Protein AF-A0A0G1UG34-F1 (afdb_monomer_lite)

Sequence (121 aa):
MRTIKTKLNFQKVLDKVLEIAELPESKRQEFVTTFYEYLYMRMVSEIREVDEEGADKVMEANTQGADAKKLKKVFEEISQNPKVKATVDEVTDEVIAKLVDDVAKFATEEQKQQILSAIQL

Organism: NCBI:txid1619117

Secondary structure (DSSP, 8-state):
---------HHHHHHHHHHHTT--HHHHHHHHHHHHHHHHHHHHHHHHHH-HHHHHHHHHHHHTT--HHHHHHHHHHHTTSHHHHHHHHHHHHHHHHHHHHHHHHHS-HHHHHHHHHHH--

pLDDT: mean 77.03, std 13.63, range [28.75, 93.88]

Radius of gyration: 15.44 Å; chains: 1; bounding box: 32×40×38 Å

Structure (mmCIF,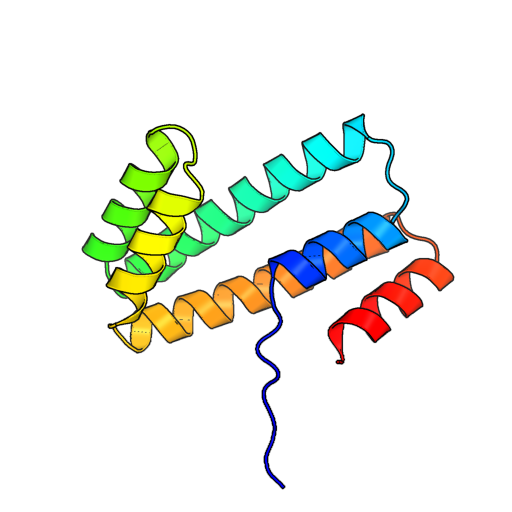 N/CA/C/O backbone):
data_AF-A0A0G1UG34-F1
#
_entry.id   AF-A0A0G1UG34-F1
#
loop_
_atom_site.group_PDB
_atom_site.id
_atom_site.type_symbol
_atom_site.label_atom_id
_atom_site.label_alt_id
_atom_site.label_comp_id
_atom_site.label_asym_id
_atom_site.label_entity_id
_atom_site.label_seq_id
_atom_site.pdbx_PDB_ins_code
_atom_site.Cartn_x
_atom_site.Cartn_y
_atom_site.Cartn_z
_atom_site.occupancy
_atom_site.B_iso_or_equiv
_atom_site.auth_seq_id
_atom_site.auth_comp_id
_atom_site.auth_asym_id
_atom_site.auth_atom_id
_atom_site.pdbx_PDB_model_num
ATOM 1 N N . MET A 1 1 ? -12.839 -27.053 -10.223 1.00 32.00 1 MET A N 1
ATOM 2 C CA . MET A 1 1 ? -13.106 -25.954 -9.272 1.00 32.00 1 MET A CA 1
ATOM 3 C C . MET A 1 1 ? -12.271 -24.762 -9.704 1.00 32.00 1 MET A C 1
ATOM 5 O O . MET A 1 1 ? -11.058 -24.889 -9.757 1.00 32.00 1 MET A O 1
ATOM 9 N N . ARG A 1 2 ? -12.899 -23.662 -10.136 1.00 28.98 2 ARG A N 1
ATOM 10 C CA . ARG A 1 2 ? -12.175 -22.414 -10.414 1.00 28.98 2 ARG A 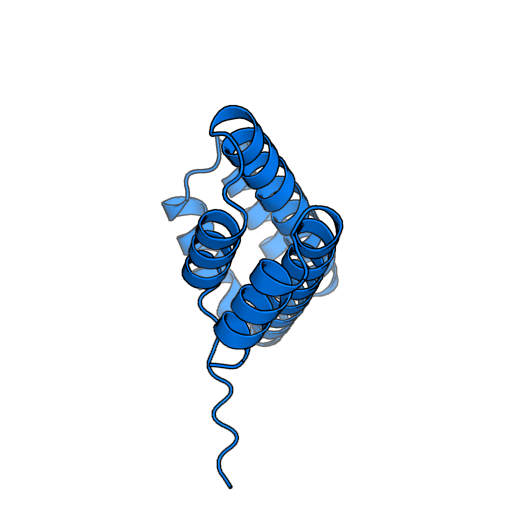CA 1
ATOM 11 C C . ARG A 1 2 ? -11.953 -21.733 -9.071 1.00 28.98 2 ARG A C 1
ATOM 13 O O . ARG A 1 2 ? -12.918 -21.264 -8.480 1.00 28.98 2 ARG A O 1
ATOM 20 N N . THR A 1 3 ? -10.719 -21.716 -8.585 1.00 28.75 3 THR A N 1
ATOM 21 C CA . THR A 1 3 ? -10.320 -20.834 -7.487 1.00 28.75 3 THR A CA 1
ATOM 22 C C . THR A 1 3 ? -10.424 -19.419 -8.037 1.00 28.75 3 THR A C 1
ATOM 24 O O . THR A 1 3 ? -9.560 -18.964 -8.785 1.00 28.75 3 THR A O 1
ATOM 27 N N . ILE A 1 4 ? -11.546 -18.752 -7.779 1.00 33.78 4 ILE A N 1
ATOM 28 C CA . ILE A 1 4 ? -11.648 -17.318 -8.010 1.00 33.78 4 ILE A CA 1
ATOM 29 C C . ILE A 1 4 ? -10.726 -16.723 -6.947 1.00 33.78 4 ILE A C 1
ATOM 31 O O . ILE A 1 4 ? -11.104 -16.641 -5.786 1.00 33.78 4 ILE A O 1
ATOM 35 N N . LYS A 1 5 ? -9.477 -16.405 -7.310 1.00 39.22 5 LYS A N 1
ATOM 36 C CA . LYS A 1 5 ? -8.683 -15.456 -6.527 1.00 39.22 5 LYS A CA 1
ATOM 37 C C . LYS A 1 5 ? -9.447 -14.141 -6.637 1.00 39.22 5 LYS A C 1
ATOM 39 O O . LYS A 1 5 ? -9.287 -13.430 -7.632 1.00 39.22 5 LYS A O 1
ATOM 44 N N . THR A 1 6 ? -10.358 -13.867 -5.703 1.00 40.50 6 THR A N 1
ATOM 45 C CA . THR A 1 6 ? -10.947 -12.538 -5.583 1.00 40.50 6 THR A CA 1
ATOM 46 C C . THR A 1 6 ? -9.764 -11.620 -5.324 1.00 40.50 6 THR A C 1
ATOM 48 O O . THR A 1 6 ? -9.119 -11.719 -4.287 1.00 40.50 6 THR A O 1
ATOM 51 N N . LYS A 1 7 ? -9.379 -10.816 -6.321 1.00 50.66 7 LYS A N 1
ATOM 52 C CA . LYS A 1 7 ? -8.318 -9.829 -6.134 1.00 50.66 7 LYS A CA 1
ATOM 53 C C . LYS A 1 7 ? -8.855 -8.842 -5.106 1.00 50.66 7 LYS A C 1
ATOM 55 O O . LYS A 1 7 ? -9.735 -8.042 -5.438 1.00 50.66 7 LYS A O 1
ATOM 60 N N . LEU A 1 8 ? -8.408 -8.976 -3.859 1.00 55.00 8 LEU A N 1
ATOM 61 C CA . LEU A 1 8 ? -8.833 -8.121 -2.763 1.00 55.00 8 LEU A CA 1
ATOM 62 C C . LEU A 1 8 ? -8.534 -6.681 -3.166 1.00 55.00 8 LEU A C 1
ATOM 64 O O . LEU A 1 8 ? -7.406 -6.313 -3.489 1.00 55.00 8 LEU A O 1
ATOM 68 N N . ASN A 1 9 ? -9.580 -5.863 -3.231 1.00 67.38 9 ASN A N 1
ATOM 69 C CA . ASN A 1 9 ? -9.398 -4.449 -3.490 1.00 67.38 9 ASN A CA 1
ATOM 70 C C . ASN A 1 9 ? -8.857 -3.829 -2.202 1.00 67.38 9 ASN A C 1
ATOM 72 O O . ASN A 1 9 ? -9.617 -3.607 -1.262 1.00 67.38 9 ASN A O 1
ATOM 76 N N . PHE A 1 10 ? -7.549 -3.583 -2.181 1.00 66.38 10 PHE A N 1
ATOM 77 C CA . PHE A 1 10 ? -6.809 -3.063 -1.035 1.00 66.38 10 PHE A CA 1
ATOM 78 C C . PHE A 1 10 ? -7.496 -1.873 -0.355 1.00 66.38 10 PHE A C 1
ATOM 80 O O . PHE A 1 10 ? -7.670 -1.879 0.859 1.00 66.38 10 PHE A O 1
ATOM 87 N N . GLN A 1 11 ? -7.977 -0.899 -1.138 1.00 69.88 11 GLN A N 1
ATOM 88 C CA . GLN A 1 11 ? -8.688 0.263 -0.602 1.00 69.88 11 GLN A CA 1
ATOM 89 C C . GLN A 1 11 ? -9.969 -0.152 0.128 1.00 69.88 11 GLN A C 1
ATOM 91 O O . GLN A 1 11 ? -10.214 0.300 1.238 1.00 69.88 11 GLN A O 1
ATOM 96 N N . LYS A 1 12 ? -10.758 -1.068 -0.448 1.00 71.31 12 LYS A N 1
ATOM 97 C CA . LYS A 1 12 ? -11.977 -1.568 0.206 1.00 71.31 12 LYS A CA 1
ATOM 98 C C . LYS A 1 12 ? -11.679 -2.334 1.491 1.00 71.31 12 LYS A C 1
ATOM 100 O O . LYS A 1 12 ? -12.479 -2.273 2.419 1.00 71.31 12 LYS A O 1
ATOM 105 N N . VAL A 1 13 ? -10.577 -3.083 1.530 1.00 72.44 13 VAL A N 1
ATOM 106 C CA . VAL A 1 13 ? -10.155 -3.803 2.738 1.00 72.44 13 VAL A CA 1
ATOM 107 C C . VAL A 1 13 ? -9.755 -2.807 3.818 1.00 72.44 13 VAL A C 1
ATOM 109 O O . VAL A 1 13 ? -10.267 -2.898 4.928 1.00 72.44 13 VAL A O 1
ATOM 112 N N . LEU A 1 14 ? -8.921 -1.823 3.475 1.00 75.56 14 LEU A N 1
ATOM 113 C CA . LEU A 1 14 ? -8.524 -0.758 4.388 1.00 75.56 14 LEU A CA 1
ATOM 114 C C . LEU A 1 14 ? -9.746 -0.001 4.927 1.00 75.56 14 LEU A C 1
ATOM 116 O O . LEU A 1 14 ? -9.883 0.136 6.137 1.00 75.56 14 LEU A O 1
ATOM 120 N N . ASP A 1 15 ? -10.668 0.414 4.057 1.00 77.38 15 ASP A N 1
ATOM 121 C CA . ASP A 1 15 ? -11.875 1.147 4.456 1.00 77.38 15 ASP A CA 1
ATOM 122 C C . ASP A 1 15 ? -12.731 0.338 5.442 1.00 77.38 15 ASP A C 1
ATOM 124 O O . ASP A 1 15 ? -13.110 0.855 6.492 1.00 77.38 15 ASP A O 1
ATOM 128 N N . LYS A 1 16 ? -12.974 -0.949 5.153 1.00 76.00 16 LYS A N 1
ATOM 129 C CA . LYS A 1 16 ? -13.734 -1.836 6.049 1.00 76.00 16 LYS A CA 1
ATOM 130 C C . LYS A 1 16 ? -13.028 -2.071 7.380 1.00 76.00 16 LYS A C 1
ATOM 132 O O . LYS A 1 16 ? -13.675 -2.072 8.420 1.00 76.00 16 LYS A O 1
ATOM 137 N N . VAL A 1 17 ? -11.712 -2.277 7.360 1.00 76.00 17 VAL A N 1
ATOM 138 C CA . VAL A 1 17 ? -10.916 -2.462 8.580 1.00 76.00 17 VAL A CA 1
ATOM 139 C C . VAL A 1 17 ? -11.009 -1.218 9.464 1.00 76.00 17 VAL A C 1
ATOM 141 O O . VAL A 1 17 ? -11.238 -1.336 10.664 1.00 76.00 17 VAL A O 1
ATOM 144 N N . LEU A 1 18 ? -10.897 -0.026 8.874 1.00 76.94 18 LEU A N 1
ATOM 145 C CA . LEU A 1 18 ? -11.006 1.242 9.595 1.00 76.94 18 LEU A CA 1
ATOM 146 C C . LEU A 1 18 ? -12.419 1.517 10.116 1.00 76.94 18 LEU A C 1
ATOM 148 O O . LEU A 1 18 ? -12.557 2.120 11.183 1.00 76.94 18 LEU A O 1
ATOM 152 N N . GLU A 1 19 ? -13.448 1.122 9.364 1.00 79.12 19 GLU A N 1
ATOM 153 C CA . GLU A 1 19 ? -14.853 1.191 9.776 1.00 79.12 19 GLU A CA 1
ATOM 154 C C . GLU A 1 19 ? -15.098 0.318 11.009 1.00 79.12 19 GLU A C 1
ATOM 156 O O . GLU A 1 19 ? -15.562 0.827 12.025 1.00 79.12 19 GLU A O 1
ATOM 161 N N . ILE A 1 20 ? -14.695 -0.955 10.957 1.00 76.44 20 ILE A N 1
ATOM 162 C CA . ILE A 1 20 ? -14.907 -1.918 12.046 1.00 76.44 20 ILE A CA 1
ATOM 163 C C . ILE A 1 20 ? -14.089 -1.561 13.291 1.00 76.44 20 ILE A C 1
ATOM 165 O O . ILE A 1 20 ? -14.556 -1.747 14.412 1.00 76.44 20 ILE A O 1
ATOM 169 N N . ALA A 1 21 ? -12.872 -1.044 13.113 1.00 72.94 21 ALA A N 1
ATOM 170 C CA . ALA A 1 21 ? -11.986 -0.710 14.225 1.00 72.94 21 ALA A CA 1
ATOM 171 C C . ALA A 1 21 ? -12.456 0.497 15.059 1.00 72.94 21 ALA A C 1
ATOM 173 O O . ALA A 1 21 ? -11.875 0.742 16.113 1.00 72.94 21 ALA A O 1
ATOM 174 N N . GLU A 1 22 ? -13.447 1.268 14.583 1.00 79.81 22 GLU A N 1
ATOM 175 C CA . GLU A 1 22 ? -14.000 2.463 15.250 1.00 79.81 22 GLU A CA 1
ATOM 176 C C . GLU A 1 22 ? -12.927 3.419 15.820 1.00 79.81 22 GLU A C 1
ATOM 178 O O . GLU A 1 22 ? -13.117 4.084 16.839 1.00 79.81 22 GLU A O 1
ATOM 183 N N . LEU A 1 23 ? -11.762 3.496 15.162 1.00 71.12 23 LEU A N 1
ATOM 184 C CA . LEU A 1 23 ? -10.646 4.307 15.642 1.00 71.12 23 LEU A CA 1
ATOM 185 C C . LEU A 1 23 ? -11.023 5.798 15.651 1.00 71.12 23 LEU A C 1
ATOM 187 O O . LEU A 1 23 ? -11.597 6.279 14.666 1.00 71.12 23 LEU A O 1
ATOM 191 N N . PRO A 1 24 ? -10.626 6.562 16.691 1.00 77.81 24 PRO A N 1
ATOM 192 C CA . PRO A 1 24 ? -10.755 8.017 16.692 1.00 77.81 24 PRO A CA 1
ATOM 193 C C . PRO A 1 24 ? -10.125 8.625 15.436 1.00 77.81 24 PRO A C 1
ATOM 195 O O . PRO A 1 24 ? -9.077 8.158 14.990 1.00 77.81 24 PRO A O 1
ATOM 198 N N . GLU A 1 25 ? -10.711 9.692 14.891 1.00 77.19 25 GLU A N 1
ATOM 199 C CA . GLU A 1 25 ? -10.273 10.303 13.624 1.00 77.19 25 GLU A CA 1
ATOM 200 C C . GLU A 1 25 ? -8.768 10.634 13.603 1.00 77.19 25 GLU A C 1
ATOM 202 O O . GLU A 1 25 ? -8.073 10.329 12.632 1.00 77.19 25 GLU A O 1
ATOM 207 N N . SER A 1 26 ? -8.232 11.139 14.719 1.00 75.94 26 SER A N 1
ATOM 208 C CA . SER A 1 26 ? -6.800 11.420 14.881 1.00 75.94 26 SER A CA 1
ATOM 209 C C . SER A 1 26 ? -5.921 10.168 14.776 1.00 75.94 26 SER A C 1
ATOM 211 O O . SER A 1 26 ? -4.863 10.208 14.150 1.00 75.94 26 SER A O 1
ATOM 213 N N . LYS A 1 27 ? -6.369 9.037 15.334 1.00 73.81 27 LYS A N 1
ATOM 214 C CA . LYS A 1 27 ? -5.674 7.743 15.259 1.00 73.81 27 LYS A CA 1
ATOM 215 C C . LYS A 1 27 ? -5.852 7.073 13.905 1.00 73.81 27 LYS A C 1
ATOM 217 O O . LYS A 1 27 ? -4.932 6.413 13.437 1.00 73.81 27 LYS A O 1
ATOM 222 N N . ARG A 1 28 ? -6.997 7.280 13.253 1.00 76.56 28 ARG A N 1
ATOM 223 C CA . ARG A 1 28 ? -7.266 6.802 11.894 1.00 76.56 28 ARG A CA 1
ATOM 224 C C . ARG A 1 28 ? -6.311 7.445 10.891 1.00 76.56 28 ARG A C 1
ATOM 226 O O . ARG A 1 28 ? -5.726 6.731 10.085 1.00 76.56 28 ARG A O 1
ATOM 233 N N . GLN A 1 29 ? -6.127 8.764 10.945 1.00 75.75 29 GLN A N 1
ATOM 234 C CA . GLN A 1 29 ? -5.242 9.458 10.006 1.00 75.75 29 GLN A CA 1
ATOM 235 C C . GLN A 1 29 ? -3.764 9.092 10.219 1.00 75.75 29 GLN A C 1
ATOM 237 O O . GLN A 1 29 ? -3.052 8.845 9.243 1.00 75.75 29 GLN A O 1
ATOM 242 N N . GLU A 1 30 ? -3.323 8.996 11.478 1.00 78.06 30 GLU A N 1
ATOM 243 C CA . GLU A 1 30 ? -1.982 8.516 11.847 1.00 78.06 30 GLU A CA 1
ATOM 244 C C . GLU A 1 30 ? -1.749 7.094 11.314 1.00 78.06 30 GLU A C 1
ATOM 246 O O . GLU A 1 30 ? -0.799 6.851 10.574 1.00 78.06 30 GLU A O 1
ATOM 251 N N . PHE A 1 31 ? -2.681 6.181 11.594 1.00 78.56 31 PHE A N 1
ATOM 252 C CA . PHE A 1 31 ? -2.610 4.792 11.154 1.00 78.56 31 PHE A CA 1
ATOM 253 C C . PHE A 1 31 ? -2.577 4.653 9.628 1.00 78.56 31 PHE A C 1
ATOM 255 O O . PHE A 1 31 ? -1.724 3.946 9.101 1.00 78.56 31 PHE A O 1
ATOM 262 N N . VAL A 1 32 ? -3.462 5.351 8.907 1.00 77.56 32 VAL A N 1
ATOM 263 C CA . VAL A 1 32 ? -3.496 5.332 7.434 1.00 77.56 32 VAL A CA 1
ATOM 264 C C . VAL A 1 32 ? -2.175 5.824 6.850 1.00 77.56 32 VAL A C 1
ATOM 266 O O . VAL A 1 32 ? -1.667 5.225 5.905 1.00 77.56 32 VAL A O 1
ATOM 269 N N . THR A 1 33 ? -1.602 6.882 7.424 1.00 78.88 33 THR A N 1
ATOM 270 C CA . THR A 1 33 ? -0.324 7.440 6.963 1.00 78.88 33 THR A CA 1
ATOM 271 C C . THR A 1 33 ? 0.806 6.432 7.154 1.00 78.88 33 THR A C 1
ATOM 273 O O . THR A 1 33 ? 1.449 6.049 6.178 1.00 78.88 33 THR A O 1
ATOM 276 N N . THR A 1 34 ? 0.985 5.920 8.376 1.00 79.31 34 THR A N 1
ATOM 277 C CA . THR A 1 34 ? 2.016 4.916 8.685 1.00 79.31 34 THR A CA 1
ATOM 278 C C . THR A 1 34 ? 1.850 3.649 7.847 1.00 79.31 34 THR A C 1
ATOM 280 O O . THR A 1 34 ? 2.827 3.042 7.407 1.00 79.31 34 THR A O 1
ATOM 283 N N . PHE A 1 35 ? 0.608 3.247 7.593 1.00 79.44 35 PHE A N 1
ATOM 284 C CA . PHE A 1 35 ? 0.305 2.078 6.786 1.00 79.44 35 PHE A CA 1
ATOM 285 C C . PHE A 1 35 ? 0.717 2.255 5.321 1.00 79.44 35 PHE A C 1
ATOM 287 O O . PHE A 1 35 ? 1.380 1.379 4.762 1.00 79.44 35 PHE A O 1
ATOM 294 N N . TYR A 1 36 ? 0.380 3.393 4.707 1.00 79.00 36 TYR A N 1
ATOM 295 C CA . TYR A 1 36 ? 0.800 3.689 3.338 1.00 79.00 36 TYR A CA 1
ATOM 296 C C . TYR A 1 36 ? 2.315 3.857 3.221 1.00 79.00 36 TYR A C 1
ATOM 298 O O . TYR A 1 36 ? 2.886 3.376 2.246 1.00 79.00 36 TYR A O 1
ATOM 306 N N . GLU A 1 37 ? 2.981 4.452 4.213 1.00 81.19 37 GLU A N 1
ATOM 307 C CA . GLU A 1 37 ? 4.448 4.513 4.266 1.00 81.19 37 GLU A CA 1
ATOM 308 C C . GLU A 1 37 ? 5.071 3.111 4.304 1.00 81.19 37 GLU A C 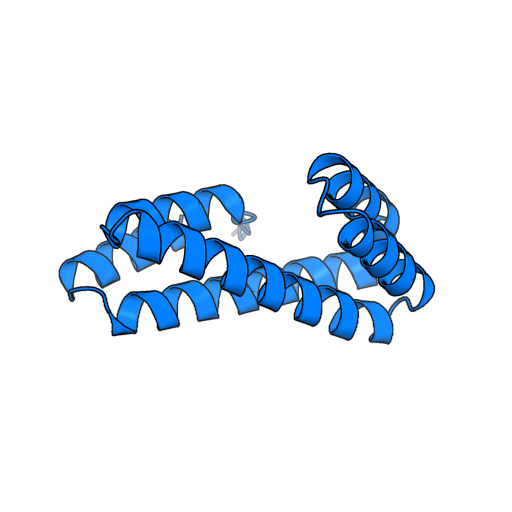1
ATOM 310 O O . GLU A 1 37 ? 6.000 2.822 3.547 1.00 81.19 37 GLU A O 1
ATOM 315 N N . TYR A 1 38 ? 4.535 2.211 5.134 1.00 83.62 38 TYR A N 1
ATOM 316 C CA . TYR A 1 38 ? 5.013 0.831 5.215 1.00 83.62 38 TYR A CA 1
ATOM 317 C C . TYR A 1 38 ? 4.787 0.054 3.913 1.00 83.62 38 TYR A C 1
ATOM 319 O O . TYR A 1 38 ? 5.733 -0.551 3.401 1.00 83.62 38 TYR A O 1
ATOM 327 N N . LEU A 1 39 ? 3.567 0.101 3.358 1.00 83.38 39 LEU A N 1
ATOM 328 C CA . LEU A 1 39 ? 3.238 -0.500 2.060 1.00 83.38 39 LEU A CA 1
ATOM 329 C C . LEU A 1 39 ? 4.227 -0.032 0.999 1.00 83.38 39 LEU A C 1
ATOM 331 O O . LEU A 1 39 ? 4.773 -0.826 0.239 1.00 83.38 39 LEU A O 1
ATOM 335 N N . TYR A 1 40 ? 4.458 1.273 0.972 1.00 84.06 40 TYR A N 1
ATOM 336 C CA . TYR A 1 40 ? 5.287 1.918 -0.015 1.00 84.06 40 TYR A CA 1
ATOM 337 C C . TYR A 1 40 ? 6.756 1.483 0.077 1.00 84.06 40 TYR A C 1
ATOM 339 O O . TYR A 1 40 ? 7.352 1.095 -0.928 1.00 84.06 40 TYR A O 1
ATOM 347 N N . MET A 1 41 ? 7.337 1.489 1.281 1.00 86.31 41 MET A N 1
ATOM 348 C CA . MET A 1 41 ? 8.711 1.019 1.484 1.00 86.31 41 MET A CA 1
ATOM 349 C C . MET A 1 41 ? 8.870 -0.455 1.106 1.00 86.31 41 MET A C 1
ATOM 351 O O . MET A 1 41 ? 9.864 -0.813 0.474 1.00 86.31 41 MET A O 1
ATOM 355 N N . ARG A 1 42 ? 7.893 -1.305 1.459 1.00 88.75 42 ARG A N 1
ATOM 356 C CA . ARG A 1 42 ? 7.897 -2.723 1.068 1.00 88.75 42 ARG A CA 1
ATOM 357 C C . ARG A 1 42 ? 7.829 -2.870 -0.450 1.00 88.75 42 ARG A C 1
ATOM 359 O O . ARG A 1 42 ? 8.660 -3.569 -1.010 1.00 88.75 42 ARG A O 1
ATOM 366 N N . MET A 1 43 ? 6.921 -2.154 -1.114 1.00 88.00 43 MET A N 1
ATOM 367 C CA . MET A 1 43 ? 6.789 -2.170 -2.574 1.00 88.00 43 MET A CA 1
ATOM 368 C C . MET A 1 43 ? 8.096 -1.791 -3.269 1.00 88.00 43 MET A C 1
ATOM 370 O O . MET A 1 43 ? 8.561 -2.534 -4.122 1.00 88.00 43 MET A O 1
ATOM 374 N N . VAL A 1 44 ? 8.720 -0.672 -2.889 1.00 90.62 44 VAL A N 1
ATOM 375 C CA . VAL A 1 44 ? 9.998 -0.246 -3.484 1.00 90.62 44 VAL A CA 1
ATOM 376 C C . VAL A 1 44 ? 11.088 -1.289 -3.258 1.00 90.62 44 VAL A C 1
ATOM 378 O O . VAL A 1 44 ? 11.801 -1.625 -4.200 1.00 90.62 44 VAL A O 1
ATOM 381 N N . SER A 1 45 ? 11.215 -1.803 -2.031 1.00 91.81 45 SER A N 1
ATOM 382 C CA . SER A 1 45 ? 12.243 -2.790 -1.688 1.00 91.81 45 SER A CA 1
ATOM 383 C C . SER A 1 45 ? 12.114 -4.058 -2.529 1.00 91.81 45 SER A C 1
ATOM 385 O O . SER A 1 45 ? 13.099 -4.507 -3.100 1.00 91.81 45 SER A O 1
ATOM 387 N N . GLU A 1 46 ? 10.907 -4.609 -2.620 1.00 92.69 46 GLU A N 1
ATOM 388 C CA . GLU A 1 46 ? 10.651 -5.901 -3.263 1.00 92.69 46 GLU A CA 1
ATOM 389 C C . GLU A 1 46 ? 10.649 -5.771 -4.794 1.00 92.69 46 GLU A C 1
ATOM 391 O O . GLU A 1 46 ? 11.214 -6.605 -5.498 1.00 92.69 46 GLU A O 1
ATOM 396 N N . ILE A 1 47 ? 10.088 -4.681 -5.337 1.00 92.38 47 ILE A N 1
ATOM 397 C CA . ILE A 1 47 ? 10.156 -4.399 -6.779 1.00 92.38 47 ILE A CA 1
ATOM 398 C C . ILE A 1 47 ? 11.609 -4.222 -7.208 1.00 92.38 47 ILE A C 1
ATOM 400 O O . ILE A 1 47 ? 11.980 -4.732 -8.259 1.00 92.38 47 ILE A O 1
ATOM 404 N N . ARG A 1 48 ? 12.451 -3.564 -6.402 1.00 93.88 48 ARG A N 1
ATOM 405 C CA . ARG A 1 48 ? 13.858 -3.330 -6.752 1.00 93.88 48 ARG A CA 1
ATOM 406 C C . ARG A 1 48 ? 14.639 -4.626 -6.975 1.00 93.88 48 ARG A C 1
ATOM 408 O O . ARG A 1 48 ? 15.556 -4.631 -7.789 1.00 93.88 48 ARG A O 1
ATOM 415 N N . GLU A 1 49 ? 14.269 -5.722 -6.313 1.00 92.31 49 GLU A N 1
ATOM 416 C CA . GLU A 1 49 ? 14.911 -7.029 -6.521 1.00 92.31 49 GLU A CA 1
ATOM 417 C C . GLU A 1 49 ? 14.629 -7.627 -7.908 1.00 92.31 49 GLU A C 1
ATOM 419 O O . GLU A 1 49 ? 15.396 -8.457 -8.402 1.00 92.31 49 GLU A O 1
ATOM 424 N N . VAL A 1 50 ? 13.535 -7.209 -8.552 1.00 91.75 50 VAL A N 1
ATOM 425 C CA . VAL A 1 50 ? 13.070 -7.759 -9.834 1.00 91.75 50 VAL A CA 1
ATOM 426 C C . VAL A 1 50 ? 13.059 -6.742 -10.983 1.00 91.75 50 VAL A C 1
ATOM 428 O O . VAL A 1 50 ? 13.051 -7.158 -12.144 1.00 91.75 50 VAL A O 1
ATOM 431 N N . ASP A 1 51 ? 13.048 -5.444 -10.673 1.00 91.25 51 ASP A N 1
ATOM 432 C CA . ASP A 1 51 ? 12.994 -4.301 -11.589 1.00 91.25 51 ASP A CA 1
ATOM 433 C C . ASP A 1 51 ? 13.461 -3.008 -10.882 1.00 91.25 51 ASP A C 1
ATOM 435 O O . ASP A 1 51 ? 12.676 -2.270 -10.279 1.00 91.25 51 ASP A O 1
ATOM 439 N N . GLU A 1 52 ? 14.765 -2.732 -10.948 1.00 93.12 52 GLU A N 1
ATOM 440 C CA . GLU A 1 52 ? 15.380 -1.551 -10.327 1.00 93.12 52 GLU A CA 1
ATOM 441 C C . GLU A 1 52 ? 14.829 -0.233 -10.902 1.00 93.12 52 GLU A C 1
ATOM 443 O O . GLU A 1 52 ? 14.488 0.671 -10.139 1.00 93.12 52 GLU A O 1
ATOM 448 N N . GLU A 1 53 ? 14.640 -0.149 -12.226 1.00 92.44 53 GLU A N 1
ATOM 449 C CA . GLU A 1 53 ? 14.063 1.033 -12.884 1.00 92.44 53 GLU A CA 1
ATOM 450 C C . GLU A 1 53 ? 12.605 1.247 -12.450 1.00 92.44 53 GLU A C 1
ATOM 452 O O . GLU A 1 53 ? 12.181 2.371 -12.168 1.00 92.44 53 GLU A O 1
ATOM 457 N N . GLY A 1 54 ? 11.830 0.163 -12.355 1.00 90.31 54 GLY A N 1
ATOM 458 C CA . GLY A 1 54 ? 10.465 0.203 -11.844 1.00 90.31 54 GLY A CA 1
ATOM 459 C C . GLY A 1 54 ? 10.395 0.717 -10.405 1.00 90.31 54 GLY A C 1
ATOM 460 O O . GLY A 1 54 ? 9.548 1.557 -10.094 1.00 90.31 54 GLY A O 1
ATOM 461 N N . ALA A 1 55 ? 11.309 0.276 -9.538 1.00 91.00 55 ALA A N 1
ATOM 462 C CA . ALA A 1 55 ? 11.392 0.753 -8.159 1.00 91.00 55 ALA A CA 1
ATOM 463 C C . ALA A 1 55 ? 11.759 2.243 -8.072 1.00 91.00 55 ALA A C 1
ATOM 465 O O . ALA A 1 55 ? 11.169 2.973 -7.271 1.00 91.00 55 ALA A O 1
ATOM 466 N N . ASP A 1 56 ? 12.671 2.716 -8.922 1.00 91.19 56 ASP A N 1
ATOM 467 C CA . ASP A 1 56 ? 13.052 4.130 -8.984 1.00 91.19 56 ASP A CA 1
ATOM 468 C C . ASP A 1 56 ? 11.881 5.015 -9.435 1.00 91.19 56 ASP A C 1
ATOM 470 O O . ASP A 1 56 ? 11.605 6.041 -8.808 1.00 91.19 56 ASP A O 1
ATOM 474 N N . LYS A 1 57 ? 11.095 4.575 -10.428 1.00 88.69 57 LYS A N 1
ATOM 475 C CA . LYS A 1 57 ? 9.861 5.273 -10.838 1.00 88.69 57 LYS A CA 1
ATOM 476 C C . LYS A 1 57 ? 8.848 5.378 -9.698 1.00 88.69 57 LYS A C 1
ATOM 478 O O . LYS A 1 57 ? 8.173 6.401 -9.557 1.00 88.69 57 LYS A O 1
ATOM 483 N N . VAL A 1 58 ? 8.730 4.332 -8.876 1.00 87.44 58 VAL A N 1
ATOM 484 C CA . VAL A 1 58 ? 7.866 4.342 -7.687 1.00 87.44 58 VAL A CA 1
ATOM 485 C C . VAL A 1 58 ? 8.387 5.377 -6.674 1.00 87.44 58 VAL A C 1
ATOM 487 O O . VAL A 1 58 ? 7.601 6.228 -6.245 1.00 87.44 58 VAL A O 1
ATOM 490 N N . MET A 1 59 ? 9.703 5.395 -6.391 1.00 87.94 59 MET A N 1
ATOM 491 C CA . MET A 1 59 ? 10.408 6.415 -5.572 1.00 87.94 59 MET A CA 1
ATOM 492 C C . MET A 1 59 ? 10.149 7.848 -5.998 1.00 87.94 59 MET A C 1
ATOM 494 O O . MET A 1 59 ? 9.756 8.686 -5.174 1.00 87.94 59 MET A O 1
ATOM 498 N N . GLU A 1 60 ? 10.319 8.137 -7.276 1.00 86.38 60 GLU A N 1
ATOM 499 C CA . GLU A 1 60 ? 10.082 9.469 -7.820 1.00 86.38 60 GLU A CA 1
ATOM 500 C C . GLU A 1 60 ? 8.610 9.887 -7.704 1.00 86.38 60 GLU A C 1
ATOM 502 O O . GLU A 1 60 ? 8.307 11.029 -7.350 1.00 86.38 60 GLU A O 1
ATOM 507 N N . ALA A 1 61 ? 7.674 8.962 -7.935 1.00 81.94 61 ALA A N 1
ATOM 508 C CA . ALA A 1 61 ? 6.247 9.256 -7.838 1.00 81.94 61 ALA A CA 1
ATOM 509 C C . ALA A 1 61 ? 5.788 9.571 -6.404 1.00 81.94 61 ALA A C 1
ATOM 511 O O . ALA A 1 61 ? 4.860 10.364 -6.225 1.00 81.94 61 ALA A O 1
ATOM 512 N N . ASN A 1 62 ? 6.432 8.991 -5.388 1.00 78.25 62 ASN A N 1
ATOM 513 C CA . ASN A 1 62 ? 6.076 9.218 -3.985 1.00 78.25 62 ASN A CA 1
ATOM 514 C C . ASN A 1 62 ? 6.707 10.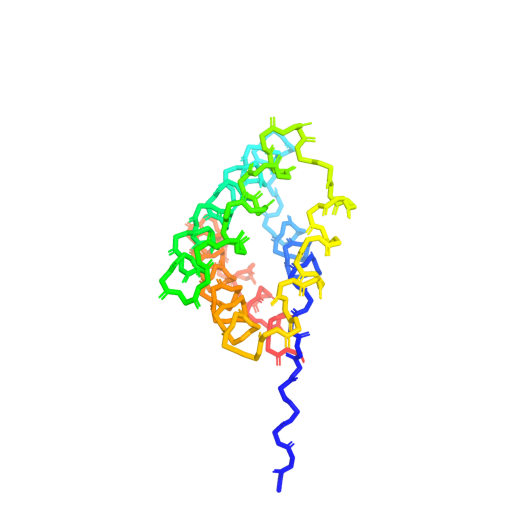480 -3.385 1.00 78.25 62 ASN A C 1
ATOM 516 O O . ASN A 1 62 ? 6.058 11.209 -2.635 1.00 78.25 62 ASN A O 1
ATOM 520 N N . THR A 1 63 ? 7.962 10.768 -3.741 1.00 73.38 63 THR A N 1
ATOM 521 C CA . THR A 1 63 ? 8.714 11.936 -3.239 1.00 73.38 63 THR A CA 1
ATOM 522 C C . THR A 1 63 ? 8.117 13.278 -3.673 1.00 73.38 63 THR A C 1
ATOM 524 O O . THR A 1 63 ? 8.285 14.275 -2.975 1.00 73.38 63 THR A O 1
ATOM 527 N N . GLN A 1 64 ? 7.349 13.316 -4.768 1.00 60.12 64 GLN A N 1
ATOM 528 C CA . GLN A 1 64 ? 6.661 14.523 -5.253 1.00 60.12 64 GLN A CA 1
ATOM 529 C C . GLN A 1 64 ? 5.355 14.859 -4.504 1.00 60.12 64 GLN A C 1
ATOM 531 O O . GLN A 1 64 ? 4.544 15.637 -5.009 1.00 60.12 64 GLN A O 1
ATOM 536 N N . GLY A 1 65 ? 5.150 14.291 -3.312 1.00 56.38 65 GLY A N 1
ATOM 537 C CA . GLY A 1 65 ? 3.914 14.416 -2.548 1.00 56.38 65 GLY A CA 1
ATOM 538 C C . GLY A 1 65 ? 2.843 13.510 -3.137 1.00 56.38 65 GLY A C 1
ATOM 539 O O . GLY A 1 65 ? 2.032 13.981 -3.924 1.00 56.38 65 GLY A O 1
ATOM 540 N N . ALA A 1 66 ? 2.909 12.221 -2.781 1.00 58.47 66 ALA A N 1
ATOM 541 C CA . ALA A 1 66 ? 1.947 11.139 -3.031 1.00 58.47 66 ALA A CA 1
ATOM 542 C C . ALA A 1 66 ? 0.689 11.525 -3.841 1.00 58.47 66 ALA A C 1
ATOM 544 O O . ALA A 1 66 ? -0.434 11.533 -3.332 1.00 58.47 66 ALA A O 1
ATOM 545 N N . ASP A 1 67 ? 0.852 11.819 -5.135 1.00 66.38 67 ASP A N 1
ATOM 546 C CA . ASP A 1 67 ? -0.287 11.938 -6.035 1.00 66.38 67 ASP A CA 1
ATOM 547 C C . ASP A 1 67 ? -0.727 10.512 -6.348 1.00 66.38 67 ASP A C 1
ATOM 549 O O . ASP A 1 67 ? -0.109 9.808 -7.153 1.00 66.38 67 ASP A O 1
ATOM 553 N N . ALA A 1 68 ? -1.804 10.082 -5.692 1.00 66.44 68 ALA A N 1
ATOM 554 C CA . ALA A 1 68 ? -2.368 8.749 -5.854 1.00 66.44 68 ALA A CA 1
ATOM 555 C C . ALA A 1 68 ? -2.622 8.393 -7.331 1.00 66.44 68 ALA A C 1
ATOM 557 O O . ALA A 1 68 ? -2.524 7.224 -7.705 1.00 66.44 68 ALA A O 1
ATOM 558 N N . LYS A 1 69 ? -2.897 9.378 -8.203 1.00 71.25 69 LYS A N 1
ATOM 559 C CA . LYS A 1 69 ? -3.060 9.139 -9.645 1.00 71.25 69 LYS A CA 1
ATOM 560 C C . LYS A 1 69 ? -1.725 8.877 -10.338 1.00 71.25 69 LYS A C 1
ATOM 562 O O . LYS A 1 69 ? -1.670 7.990 -11.189 1.00 71.25 69 LYS A O 1
ATOM 567 N N . LYS A 1 70 ? -0.661 9.609 -9.987 1.00 77.50 70 LYS A N 1
ATOM 568 C CA . LYS A 1 70 ? 0.691 9.360 -10.523 1.00 77.50 70 LYS A CA 1
ATOM 569 C C . LYS A 1 70 ? 1.205 7.995 -10.087 1.00 77.50 70 LYS A C 1
ATOM 571 O O . LYS A 1 70 ? 1.624 7.221 -10.941 1.00 77.50 70 LYS A O 1
ATOM 576 N N . LEU A 1 71 ? 1.097 7.680 -8.796 1.00 77.56 71 LEU A N 1
ATOM 577 C CA . LEU A 1 71 ? 1.492 6.376 -8.260 1.00 77.56 71 LEU A CA 1
ATOM 578 C C . LEU A 1 71 ? 0.727 5.244 -8.943 1.00 77.56 71 LEU A C 1
ATOM 580 O O . LEU A 1 71 ? 1.340 4.292 -9.417 1.00 77.56 71 LEU A O 1
ATOM 584 N N . LYS A 1 72 ? -0.598 5.378 -9.086 1.00 80.00 72 LYS A N 1
ATOM 585 C CA . LYS A 1 72 ? -1.411 4.392 -9.804 1.00 80.00 72 LYS A CA 1
ATOM 586 C C . LYS A 1 72 ? -0.916 4.172 -11.235 1.00 80.00 72 LYS A C 1
ATOM 588 O O . LYS A 1 72 ? -0.786 3.027 -11.653 1.00 80.00 72 LYS A O 1
ATOM 593 N N . LYS A 1 73 ? -0.612 5.247 -11.968 1.00 84.06 73 LYS A N 1
ATOM 594 C CA . LYS A 1 73 ? -0.103 5.150 -13.341 1.00 84.06 73 LYS A CA 1
ATOM 595 C C . LYS A 1 73 ? 1.256 4.447 -13.400 1.00 84.06 73 LYS A C 1
ATOM 597 O O . LYS A 1 73 ? 1.454 3.605 -14.268 1.00 84.06 73 LYS A O 1
ATOM 602 N N . VAL A 1 74 ? 2.164 4.757 -12.472 1.00 87.62 74 VAL A N 1
ATOM 603 C CA . VAL A 1 74 ? 3.464 4.076 -12.376 1.00 87.62 74 VAL A CA 1
ATOM 604 C C . VAL A 1 74 ? 3.268 2.588 -12.112 1.00 87.62 74 VAL A C 1
ATOM 606 O O . VAL A 1 74 ? 3.824 1.775 -12.842 1.00 87.62 74 VAL A O 1
ATOM 609 N N . PHE A 1 75 ? 2.418 2.217 -11.150 1.00 84.81 75 PHE A N 1
ATOM 610 C CA . PHE A 1 75 ? 2.107 0.811 -10.891 1.00 84.81 75 PHE A CA 1
ATOM 611 C C . PHE A 1 75 ? 1.491 0.111 -12.111 1.00 84.81 75 PHE A C 1
ATOM 613 O O . PHE A 1 75 ? 1.856 -1.028 -12.392 1.00 84.81 75 PHE A O 1
ATOM 620 N N . GLU A 1 76 ? 0.600 0.766 -12.863 1.00 87.00 76 GLU A N 1
ATOM 621 C CA . GLU A 1 76 ? 0.026 0.224 -14.108 1.00 87.00 76 GLU A CA 1
ATOM 622 C C . GLU A 1 76 ? 1.082 -0.007 -15.204 1.00 87.00 76 GLU A C 1
ATOM 624 O O . GLU A 1 76 ? 0.990 -0.991 -15.946 1.00 87.00 76 GLU A O 1
ATOM 629 N N . GLU A 1 77 ? 2.081 0.876 -15.296 1.00 90.00 77 GLU A N 1
ATOM 630 C CA . GLU A 1 77 ? 3.196 0.782 -16.244 1.00 90.00 77 GLU A CA 1
ATOM 631 C C . GLU A 1 77 ? 4.156 -0.355 -15.872 1.00 90.00 77 GLU A C 1
ATOM 633 O O . GLU A 1 77 ? 4.398 -1.249 -16.682 1.00 90.00 77 GLU A O 1
ATOM 638 N N . ILE A 1 78 ? 4.655 -0.381 -14.634 1.00 89.31 78 ILE A N 1
ATOM 639 C CA . ILE A 1 78 ? 5.633 -1.393 -14.202 1.00 89.31 78 ILE A CA 1
ATOM 640 C C . ILE A 1 78 ? 4.994 -2.787 -14.090 1.00 89.31 78 ILE A C 1
ATOM 642 O O . ILE A 1 78 ? 5.637 -3.797 -14.362 1.00 89.31 78 ILE A O 1
ATOM 646 N N . SER A 1 79 ? 3.688 -2.867 -13.797 1.00 89.69 79 SER A N 1
ATOM 647 C CA . SER A 1 79 ? 2.945 -4.139 -13.739 1.00 89.69 79 SER A CA 1
ATOM 648 C C . SER A 1 79 ? 2.678 -4.766 -15.114 1.00 89.69 79 SER A C 1
ATOM 650 O O . SER A 1 79 ? 2.074 -5.842 -15.183 1.00 89.69 79 SER A O 1
ATOM 652 N N . GLN A 1 80 ? 3.108 -4.134 -16.216 1.00 90.19 80 GLN A N 1
ATOM 653 C CA . GLN A 1 80 ? 3.200 -4.820 -17.511 1.00 90.19 80 GLN A CA 1
ATOM 654 C C . GLN A 1 80 ? 4.258 -5.935 -17.469 1.00 90.19 80 GLN A C 1
ATOM 656 O O . GLN A 1 80 ? 4.128 -6.932 -18.182 1.00 90.19 80 GLN A O 1
ATOM 661 N N . ASN A 1 81 ? 5.267 -5.812 -16.596 1.00 90.06 81 ASN A N 1
ATOM 662 C CA . ASN A 1 81 ? 6.185 -6.896 -16.283 1.00 90.06 81 ASN A CA 1
ATOM 663 C C . ASN A 1 81 ? 5.491 -7.903 -15.339 1.00 90.06 81 ASN A C 1
ATOM 665 O O . ASN A 1 81 ? 5.124 -7.549 -14.215 1.00 90.06 81 ASN A O 1
ATOM 669 N N . PRO A 1 82 ? 5.316 -9.175 -15.747 1.00 89.69 82 PRO A N 1
ATOM 670 C CA . PRO A 1 82 ? 4.599 -10.162 -14.944 1.00 89.69 82 PRO A CA 1
ATOM 671 C C . PRO A 1 82 ? 5.294 -10.490 -13.617 1.00 89.69 82 PRO A C 1
ATOM 673 O O . PRO A 1 82 ? 4.602 -10.855 -12.670 1.00 89.69 82 PRO A O 1
ATOM 676 N N . LYS A 1 83 ? 6.625 -10.346 -13.526 1.00 90.62 83 LYS A N 1
ATOM 677 C CA . LYS A 1 83 ? 7.358 -10.545 -12.265 1.00 90.62 83 LYS A CA 1
ATOM 678 C C . LYS A 1 83 ? 7.046 -9.429 -11.278 1.00 90.62 83 LYS A C 1
ATOM 680 O O . LYS A 1 83 ? 6.622 -9.715 -10.171 1.00 90.62 83 LYS A O 1
ATOM 685 N N . VAL A 1 84 ? 7.142 -8.178 -11.729 1.00 89.44 84 VAL A N 1
ATOM 686 C CA . VAL A 1 84 ? 6.782 -6.998 -10.927 1.00 89.44 84 VAL A CA 1
ATOM 687 C C . VAL A 1 84 ? 5.333 -7.078 -10.474 1.00 89.44 84 VAL A C 1
ATOM 689 O O . VAL A 1 84 ? 5.039 -6.856 -9.309 1.00 89.44 84 VAL A O 1
ATOM 692 N N . LYS A 1 85 ? 4.418 -7.461 -11.369 1.00 89.00 85 LYS A N 1
ATOM 693 C CA . LYS A 1 85 ? 3.009 -7.647 -11.020 1.00 89.00 85 LYS A CA 1
ATOM 694 C C . LYS A 1 85 ? 2.802 -8.702 -9.930 1.00 89.00 85 LYS A C 1
ATOM 696 O O . LYS A 1 85 ? 1.979 -8.485 -9.047 1.00 89.00 85 LYS A O 1
ATOM 701 N N . ALA A 1 86 ? 3.507 -9.832 -10.006 1.00 88.50 86 ALA A N 1
ATOM 702 C CA . ALA A 1 86 ? 3.434 -10.868 -8.979 1.00 88.50 86 ALA A CA 1
ATOM 703 C C . ALA A 1 86 ? 3.968 -10.351 -7.636 1.00 88.50 86 ALA A C 1
ATOM 705 O O . ALA A 1 86 ? 3.276 -10.484 -6.635 1.00 88.50 86 ALA A O 1
ATOM 706 N N . THR A 1 87 ? 5.118 -9.672 -7.640 1.00 89.31 87 THR A N 1
ATOM 707 C CA . THR A 1 87 ? 5.696 -9.031 -6.452 1.00 89.31 87 THR A CA 1
ATOM 708 C C . THR A 1 87 ? 4.751 -7.994 -5.840 1.00 89.31 87 THR A C 1
ATOM 710 O O . THR A 1 87 ? 4.528 -7.995 -4.637 1.00 89.31 87 THR A O 1
ATOM 713 N N . VAL A 1 88 ? 4.133 -7.137 -6.658 1.00 86.50 88 VAL A N 1
ATOM 714 C CA . VAL A 1 88 ? 3.132 -6.156 -6.205 1.00 86.50 88 VAL A CA 1
ATOM 715 C C . VAL A 1 88 ? 1.938 -6.856 -5.554 1.00 86.50 88 VAL A C 1
ATOM 717 O O . VAL A 1 88 ? 1.488 -6.433 -4.489 1.00 86.50 88 VAL A O 1
ATOM 720 N N . ASP A 1 89 ? 1.420 -7.919 -6.171 1.00 85.88 89 ASP A N 1
ATOM 721 C CA . ASP A 1 89 ? 0.296 -8.679 -5.619 1.00 85.88 89 ASP A CA 1
ATOM 722 C C . ASP A 1 89 ? 0.685 -9.348 -4.278 1.00 85.88 89 ASP A C 1
ATOM 724 O O . ASP A 1 89 ? -0.057 -9.222 -3.307 1.00 85.88 89 ASP A O 1
ATOM 728 N N . GLU A 1 90 ? 1.869 -9.965 -4.183 1.00 87.44 90 GLU A N 1
ATOM 729 C CA . GLU A 1 90 ? 2.384 -10.598 -2.954 1.00 87.44 90 GLU A CA 1
ATOM 730 C C . GLU A 1 90 ? 2.590 -9.591 -1.817 1.00 87.44 90 GLU A C 1
ATOM 732 O O . GLU A 1 90 ? 2.086 -9.794 -0.712 1.00 87.44 90 GLU A O 1
ATOM 737 N N . VAL A 1 91 ? 3.248 -8.461 -2.089 1.00 87.25 91 VAL A N 1
ATOM 738 C CA . VAL A 1 91 ? 3.447 -7.398 -1.092 1.00 87.25 91 VAL A CA 1
ATOM 739 C C . VAL A 1 91 ? 2.113 -6.826 -0.624 1.00 87.25 91 VAL A C 1
ATOM 741 O O . VAL A 1 91 ? 1.943 -6.539 0.560 1.00 87.25 91 VAL A O 1
ATOM 744 N N . THR A 1 92 ? 1.149 -6.666 -1.533 1.00 82.06 92 THR A N 1
ATOM 745 C CA . THR A 1 92 ? -0.194 -6.194 -1.174 1.00 82.06 92 THR A CA 1
ATOM 746 C C . THR A 1 92 ? -0.877 -7.171 -0.218 1.00 82.06 92 THR A C 1
ATOM 748 O O . THR A 1 92 ? -1.415 -6.739 0.802 1.00 82.06 92 THR A O 1
ATOM 751 N N . ASP A 1 93 ? -0.824 -8.471 -0.515 1.00 82.12 93 ASP A N 1
ATOM 752 C CA . ASP A 1 93 ? -1.416 -9.517 0.323 1.00 82.12 93 ASP A CA 1
ATOM 753 C C . ASP A 1 93 ? -0.744 -9.580 1.711 1.00 82.12 93 ASP A C 1
ATOM 755 O O . ASP A 1 93 ? -1.438 -9.623 2.731 1.00 82.12 93 ASP A O 1
ATOM 759 N N . GLU A 1 94 ? 0.590 -9.503 1.780 1.00 84.62 94 GLU A N 1
ATOM 760 C CA . GLU A 1 94 ? 1.340 -9.463 3.048 1.00 84.62 94 GLU A CA 1
ATOM 761 C C . GLU A 1 94 ? 0.972 -8.250 3.905 1.00 84.62 94 GLU A C 1
ATOM 763 O O . GLU A 1 94 ? 0.769 -8.353 5.119 1.00 84.62 94 GLU A O 1
ATOM 768 N N . VAL A 1 95 ? 0.888 -7.078 3.276 1.00 82.69 95 VAL A N 1
ATOM 769 C CA . VAL A 1 95 ? 0.585 -5.831 3.975 1.00 82.69 95 VAL A CA 1
ATOM 770 C C . VAL A 1 95 ? -0.866 -5.820 4.453 1.00 82.69 95 VAL A C 1
ATOM 772 O O . VAL A 1 95 ? -1.120 -5.362 5.567 1.00 82.69 95 VAL A O 1
ATOM 775 N N . ILE A 1 96 ? -1.808 -6.384 3.686 1.00 77.19 96 ILE A N 1
ATOM 776 C CA . ILE A 1 96 ? -3.182 -6.622 4.156 1.00 77.19 96 ILE A CA 1
ATOM 777 C C . ILE A 1 96 ? -3.185 -7.566 5.362 1.00 77.19 96 ILE A C 1
ATOM 779 O O . ILE A 1 96 ? -3.852 -7.274 6.351 1.00 77.19 96 ILE A O 1
ATOM 783 N N . ALA A 1 97 ? -2.451 -8.678 5.323 1.00 78.31 97 ALA A N 1
ATOM 784 C CA . ALA A 1 97 ? -2.407 -9.604 6.456 1.00 78.31 97 ALA A CA 1
ATOM 785 C C . ALA A 1 97 ? -1.888 -8.906 7.725 1.00 78.31 97 ALA A C 1
ATOM 787 O O . ALA A 1 97 ? -2.496 -9.001 8.791 1.00 78.31 97 ALA A O 1
ATOM 788 N N . LYS A 1 98 ? -0.825 -8.106 7.590 1.00 79.94 98 LYS A N 1
ATOM 789 C CA . LYS A 1 98 ? -0.269 -7.335 8.705 1.00 79.94 98 LYS A CA 1
ATOM 790 C C . LYS A 1 98 ? -1.212 -6.244 9.212 1.00 79.94 98 LYS A C 1
ATOM 792 O O . LYS A 1 98 ? -1.302 -6.044 10.419 1.00 79.94 98 LYS A O 1
ATOM 797 N N . LEU A 1 99 ? -1.933 -5.572 8.310 1.00 77.94 99 LEU A N 1
ATOM 798 C CA . LEU A 1 99 ? -2.982 -4.608 8.654 1.00 77.94 99 LEU A CA 1
ATOM 799 C C . LEU A 1 99 ? -4.015 -5.247 9.585 1.00 77.94 99 LEU A C 1
ATOM 801 O O . LEU A 1 99 ? -4.365 -4.680 10.618 1.00 77.94 99 LEU A O 1
ATOM 805 N N . VAL A 1 100 ? -4.495 -6.430 9.206 1.00 74.12 100 VAL A N 1
ATOM 806 C CA . VAL A 1 100 ? -5.491 -7.184 9.969 1.00 74.12 100 VAL A CA 1
ATOM 807 C C . VAL A 1 100 ? -4.951 -7.566 11.333 1.00 74.12 100 VAL A C 1
ATOM 809 O O . VAL A 1 100 ? -5.633 -7.334 12.327 1.00 74.12 100 VAL A O 1
ATOM 812 N N . ASP A 1 101 ? -3.731 -8.098 11.389 1.00 76.31 101 ASP A N 1
ATOM 813 C CA . ASP A 1 101 ? -3.093 -8.487 12.646 1.00 76.31 101 ASP A CA 1
ATOM 814 C C . ASP A 1 101 ? -2.881 -7.290 13.581 1.00 76.31 101 ASP A C 1
ATOM 816 O O . ASP A 1 101 ? -3.129 -7.388 14.786 1.00 76.31 101 ASP A O 1
ATOM 820 N N . ASP A 1 102 ? -2.443 -6.145 13.052 1.00 75.12 102 ASP A N 1
ATOM 821 C CA . ASP A 1 102 ? -2.209 -4.946 13.855 1.00 75.12 102 ASP A CA 1
ATOM 822 C C . ASP A 1 102 ? -3.517 -4.333 14.356 1.00 75.12 102 ASP A C 1
ATOM 824 O O . ASP A 1 102 ? -3.596 -3.980 15.531 1.00 75.12 102 ASP A O 1
ATOM 828 N N . VAL A 1 103 ? -4.574 -4.282 13.539 1.00 70.75 103 VAL A N 1
ATOM 829 C CA . VAL A 1 103 ? -5.896 -3.843 14.016 1.00 70.75 103 VAL A CA 1
ATOM 830 C C . VAL A 1 103 ? -6.482 -4.834 15.012 1.00 70.75 103 VAL A C 1
ATOM 832 O O . VAL A 1 103 ? -7.021 -4.415 16.036 1.00 70.75 103 VAL A O 1
ATOM 835 N N . ALA A 1 104 ? -6.315 -6.137 14.786 1.00 70.88 104 ALA A N 1
ATOM 836 C CA . ALA A 1 104 ? -6.760 -7.161 15.720 1.00 70.88 104 ALA A CA 1
ATOM 837 C C . ALA A 1 104 ? -6.150 -6.963 17.119 1.00 70.88 104 ALA A C 1
ATOM 839 O O . ALA A 1 104 ? -6.831 -7.193 18.111 1.00 70.88 104 ALA A O 1
ATOM 840 N N . LYS 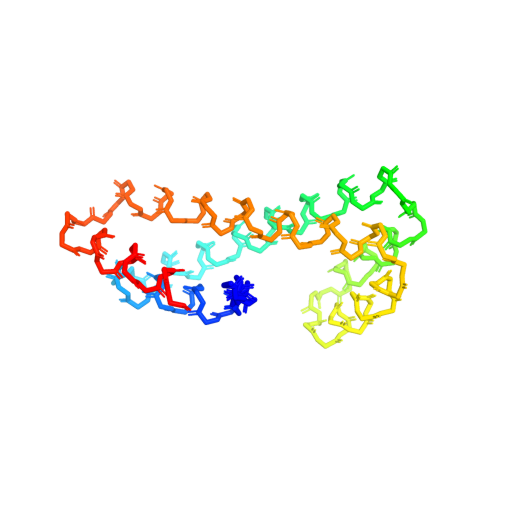A 1 105 ? -4.913 -6.472 17.255 1.00 71.25 105 LYS A N 1
ATOM 841 C CA . LYS A 1 105 ? -4.324 -6.203 18.585 1.00 71.25 105 LYS A CA 1
ATOM 842 C C . LYS A 1 105 ? -5.101 -5.172 19.410 1.00 71.25 105 LYS A C 1
ATOM 844 O O . LYS A 1 105 ? -5.048 -5.237 20.636 1.00 71.25 105 LYS A O 1
ATOM 849 N N . PHE A 1 106 ? -5.797 -4.243 18.760 1.00 69.62 106 PHE A N 1
ATOM 850 C CA . PHE A 1 106 ? -6.531 -3.156 19.418 1.00 69.62 106 PHE A CA 1
ATOM 851 C C . PHE A 1 106 ? -8.056 -3.314 19.333 1.00 69.62 106 PHE A C 1
ATOM 853 O O . PHE A 1 106 ? -8.779 -2.589 20.012 1.00 69.62 106 PHE A O 1
ATOM 860 N N . ALA A 1 107 ? -8.536 -4.259 18.525 1.00 73.12 107 ALA A N 1
ATOM 861 C CA . ALA A 1 107 ? -9.946 -4.544 18.307 1.00 73.12 107 ALA A CA 1
ATOM 862 C C . ALA A 1 107 ? -10.502 -5.563 19.320 1.00 73.12 107 ALA A C 1
ATOM 864 O O . ALA A 1 107 ? -9.795 -6.460 19.793 1.00 73.12 107 ALA A O 1
ATOM 865 N N . THR A 1 108 ? -11.798 -5.463 19.618 1.00 78.69 108 THR A N 1
ATOM 866 C CA . THR A 1 108 ? -12.531 -6.491 20.371 1.00 78.69 108 THR A CA 1
ATOM 867 C C . THR A 1 108 ? -12.606 -7.802 19.579 1.00 78.69 108 THR A C 1
ATOM 869 O O . THR A 1 108 ? -12.445 -7.821 18.358 1.00 78.69 108 THR A O 1
ATOM 872 N N . GLU A 1 109 ? -12.882 -8.924 20.251 1.00 76.94 109 GLU A N 1
ATOM 873 C CA . GLU A 1 109 ? -13.064 -10.218 19.567 1.00 76.94 109 GLU A CA 1
ATOM 874 C C . GLU A 1 109 ? -14.174 -10.177 18.505 1.00 76.94 109 GLU A C 1
ATOM 876 O O . GLU A 1 109 ? -14.046 -10.790 17.447 1.00 76.94 109 GLU A O 1
ATOM 881 N N . GLU A 1 110 ? -15.233 -9.403 18.739 1.00 78.69 110 GLU A N 1
ATOM 882 C CA . GLU A 1 110 ? -16.326 -9.224 17.780 1.00 78.69 110 GLU A CA 1
ATOM 883 C C . GLU A 1 110 ? -15.868 -8.449 16.534 1.00 78.69 110 GLU A C 1
ATOM 885 O O . GLU A 1 110 ? -16.107 -8.881 15.404 1.00 78.69 110 GLU A O 1
ATOM 890 N N . GLN A 1 111 ? -15.102 -7.372 16.727 1.00 74.25 111 GLN A N 1
ATOM 891 C CA . GLN A 1 111 ? -14.497 -6.598 15.640 1.00 74.25 111 GLN A CA 1
ATOM 892 C C . GLN A 1 111 ? -13.485 -7.432 14.832 1.00 74.25 111 GLN A C 1
ATOM 894 O O . GLN A 1 111 ? -13.470 -7.368 13.602 1.00 74.25 111 GLN A O 1
ATOM 899 N N . LYS A 1 112 ? -12.685 -8.285 15.487 1.00 73.25 112 LYS A N 1
ATOM 900 C CA . LYS A 1 112 ? -11.774 -9.221 14.801 1.00 73.25 112 LYS A CA 1
ATOM 901 C C . LYS A 1 112 ? -12.524 -10.164 13.863 1.00 73.25 112 LYS A C 1
ATOM 903 O O . LYS A 1 112 ? -12.124 -10.330 12.713 1.00 73.25 112 LYS A O 1
ATOM 908 N N . GLN A 1 113 ? -13.619 -10.766 14.332 1.00 77.56 113 GLN A N 1
ATOM 909 C CA . GLN A 1 113 ? -14.417 -11.694 13.522 1.00 77.56 113 GLN A CA 1
ATOM 910 C C . GLN A 1 113 ? -15.065 -10.997 12.320 1.00 77.56 113 GLN A C 1
ATOM 912 O O . GLN A 1 113 ? -15.101 -11.561 11.222 1.00 77.56 113 GLN A O 1
ATOM 917 N N . GLN A 1 114 ? -15.520 -9.754 12.495 1.00 78.44 114 GLN A N 1
ATOM 918 C CA . GLN A 1 114 ? -16.053 -8.941 11.401 1.00 78.44 114 GLN A CA 1
ATOM 919 C C . GLN A 1 114 ? -14.978 -8.610 10.354 1.00 78.44 114 GLN A C 1
ATOM 921 O O . GLN A 1 114 ? -15.239 -8.744 9.156 1.00 78.44 114 GLN A O 1
ATOM 926 N N . ILE A 1 115 ? -13.761 -8.250 10.783 1.00 74.38 115 ILE A N 1
ATOM 927 C CA . ILE A 1 115 ? -12.632 -7.967 9.880 1.00 74.38 115 ILE A CA 1
ATOM 928 C C . ILE A 1 115 ? -12.243 -9.219 9.089 1.00 74.38 115 ILE A C 1
ATOM 930 O O . ILE A 1 115 ? -12.148 -9.167 7.864 1.00 74.38 115 ILE A O 1
ATOM 934 N N . LEU A 1 116 ? -12.068 -10.359 9.762 1.00 74.19 116 LEU A N 1
ATOM 935 C CA . LEU A 1 116 ? -11.697 -11.617 9.106 1.00 74.19 116 LEU A CA 1
ATOM 936 C C . LEU A 1 116 ? -12.756 -12.056 8.084 1.00 74.19 116 LEU A C 1
ATOM 938 O O . LEU A 1 116 ? -12.417 -12.439 6.964 1.00 74.19 116 LEU A O 1
ATOM 942 N N . SER A 1 117 ? -14.039 -11.922 8.429 1.00 76.69 117 SER A N 1
ATOM 943 C CA . SER A 1 117 ? -15.154 -12.229 7.522 1.00 76.69 117 SER A CA 1
ATOM 944 C C . SER A 1 117 ? -15.200 -11.293 6.310 1.00 76.69 117 SER A C 1
ATOM 946 O O . SER A 1 117 ? -15.580 -11.704 5.215 1.00 76.69 117 SER A O 1
ATOM 948 N N . ALA A 1 118 ? -14.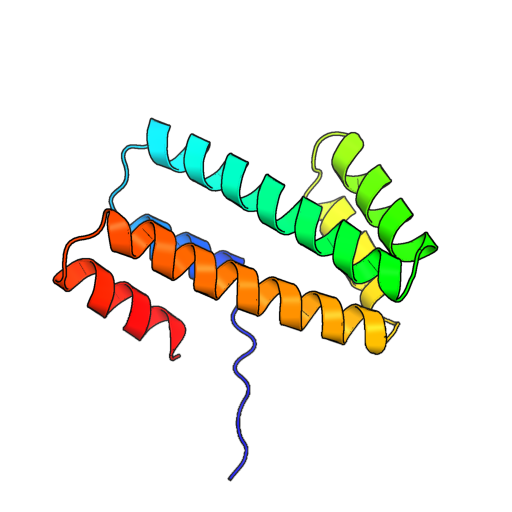801 -10.029 6.478 1.00 70.62 118 ALA A N 1
ATOM 949 C CA . ALA A 1 118 ? -14.791 -9.040 5.406 1.00 70.62 118 ALA A CA 1
ATOM 950 C C . ALA A 1 118 ? -13.708 -9.283 4.341 1.00 70.62 118 ALA A C 1
ATOM 952 O O . ALA A 1 118 ? -13.847 -8.756 3.234 1.00 70.62 118 ALA A O 1
ATOM 953 N N . ILE A 1 119 ? -12.665 -10.044 4.682 1.00 65.44 119 ILE A N 1
ATOM 954 C CA . ILE A 1 119 ? -11.469 -10.286 3.857 1.00 65.44 119 ILE A CA 1
ATOM 955 C C . ILE A 1 119 ? -11.513 -11.663 3.178 1.00 65.44 119 ILE A C 1
ATOM 957 O O . ILE A 1 119 ? -10.851 -11.872 2.169 1.00 65.44 119 ILE A O 1
ATOM 961 N N . GLN A 1 120 ? -12.335 -12.592 3.675 1.00 61.44 120 GLN A N 1
ATOM 962 C CA . GLN A 1 120 ? -12.566 -13.906 3.054 1.00 61.44 120 GLN A CA 1
ATOM 963 C C . GLN A 1 120 ? -13.567 -13.889 1.872 1.00 61.44 120 GLN A C 1
ATOM 965 O O . GLN A 1 120 ? -13.865 -14.951 1.322 1.00 61.44 120 GLN A O 1
ATOM 970 N N . LEU A 1 121 ? -14.083 -12.714 1.477 1.00 43.41 121 LEU A N 1
ATOM 971 C CA . LEU A 1 121 ? -14.999 -12.499 0.340 1.00 43.41 121 LEU A CA 1
ATOM 972 C C . LEU A 1 121 ? -14.244 -12.015 -0.909 1.00 43.41 121 LEU A C 1
ATOM 974 O O . LEU A 1 121 ? -14.420 -12.627 -1.992 1.00 43.41 121 LEU A O 1
#

Foldseek 3Di:
DDPPPVLPPLVQLLVQLCVLLVDDPVVNVVVVVVLVVVLLVQLLVQLCVVPVPLSVLSVVCVVVPNPVVSNVVSLVVSVVPVSSVVSNSVSSVVSSVVSLVVSVVNHDPVSNVSSVVSRVD